Protein 4Z04 (pdb70)

Structure (mmCIF, N/CA/C/O backbone):
data_4Z04
#
_entry.id   4Z04
#
_cell.length_a   82.630
_cell.length_b   39.500
_cell.length_c   41.700
_cell.angle_alpha   90.000
_cell.angle_beta   116.290
_cell.angle_gamma   90.000
#
_symmetry.space_group_name_H-M   'C 1 2 1'
#
loop_
_entity.id
_entity.type
_entity.pdbx_description
1 polymer 'Glyoxalase/Bleomycin resistance /Dioxygenase superfamily protein'
2 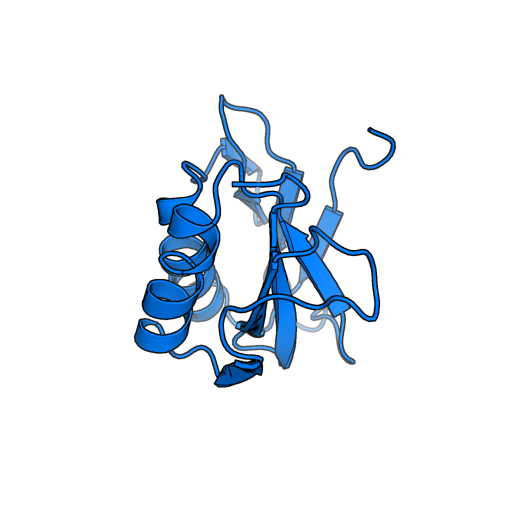non-polymer GLUTATHIONE
3 non-polymer 'ZINC ION'
4 non-polymer (4R)-2-METHYLPENTANE-2,4-DIOL
5 non-polymer (4S)-2-METHYL-2,4-PENTANEDIOL
6 water water
#
loop_
_atom_site.group_PDB
_atom_site.id
_atom_site.type_symbol
_atom_site.label_atom_id
_atom_site.label_alt_id
_atom_site.label_comp_id
_atom_site.label_asym_id
_atom_site.label_entity_id
_atom_site.label_seq_id
_atom_site.pdbx_PDB_ins_code
_atom_site.Cartn_x
_atom_site.Cartn_y
_atom_site.Cartn_z
_atom_site.occupancy
_atom_site.B_iso_or_equiv
_atom_site.auth_seq_id
_atom_site.auth_comp_id
_atom_site.auth_asym_id
_atom_site.auth_atom_id
_atom_site.pdbx_PDB_model_num
ATOM 1 N N . HIS A 1 8 ? -8.433 -5.909 22.515 1.00 44.26 0 HIS A N 1
ATOM 2 C CA . HIS A 1 8 ? -8.778 -7.310 22.312 1.00 38.85 0 HIS A CA 1
ATOM 3 C C . HIS A 1 8 ? -7.741 -8.211 22.963 1.00 35.51 0 HIS A C 1
ATOM 4 O O . HIS A 1 8 ? -6.542 -7.944 22.898 1.00 39.79 0 HIS A O 1
ATOM 6 N N . MET A 1 9 ? -8.197 -9.288 23.587 1.00 27.88 1 MET A N 1
ATOM 7 C CA . MET A 1 9 ? -7.262 -10.184 24.253 1.00 26.56 1 MET A CA 1
ATOM 8 C C . MET A 1 9 ? -6.704 -11.267 23.329 1.00 22.60 1 MET A C 1
ATOM 9 O O . MET A 1 9 ? -5.597 -11.741 23.550 1.00 21.31 1 MET A O 1
ATOM 14 N N . LEU A 1 10 ? -7.449 -11.663 22.302 1.00 19.32 2 LEU A N 1
ATOM 15 C CA . LEU A 1 10 ? -6.923 -12.668 21.368 1.00 17.37 2 LEU A CA 1
ATOM 16 C C . LEU A 1 10 ? -6.017 -12.038 20.313 1.00 19.82 2 LEU A C 1
ATOM 17 O O . LEU A 1 10 ? -6.415 -11.102 19.616 1.00 24.69 2 LEU A O 1
ATOM 22 N N . ASP A 1 11 ? -4.798 -12.550 20.200 1.00 16.42 3 ASP A N 1
ATOM 23 C CA . ASP A 1 11 ? -3.889 -12.071 19.171 1.00 15.41 3 ASP A CA 1
ATOM 24 C C . ASP A 1 11 ? -4.022 -12.901 17.891 1.00 14.01 3 ASP A C 1
ATOM 25 O O . ASP A 1 11 ? -4.180 -12.359 16.796 1.00 16.98 3 ASP A O 1
ATOM 30 N N . HIS A 1 12 ? -3.946 -14.221 18.032 1.00 13.96 4 HIS A N 1
ATOM 31 C CA . HIS A 1 12 ? -4.128 -15.117 16.898 1.00 13.83 4 HIS A CA 1
ATOM 32 C C . HIS A 1 12 ? -4.409 -16.525 17.394 1.00 14.94 4 HIS A C 1
ATOM 33 O O . HIS A 1 12 ? -4.186 -16.823 18.567 1.00 15.08 4 HIS A O 1
ATOM 40 N N . ILE A 1 13 ? -4.909 -17.375 16.501 1.00 13.88 5 ILE A N 1
ATOM 41 C CA . ILE A 1 13 ? -5.069 -18.798 16.790 1.00 14.36 5 ILE A CA 1
ATOM 42 C C . ILE A 1 13 ? -4.575 -19.591 15.594 1.00 14.17 5 ILE A C 1
ATOM 43 O O . ILE A 1 13 ? -4.456 -19.057 14.491 1.00 15.27 5 ILE A O 1
ATOM 48 N N . GLY A 1 14 ? -4.292 -20.870 15.816 1.00 14.69 6 GLY A N 1
ATOM 49 C CA . GLY A 1 14 ? -3.895 -21.752 14.738 1.00 14.68 6 GLY A CA 1
ATOM 50 C C . GLY A 1 14 ? -4.233 -23.190 15.065 1.00 15.80 6 GLY A C 1
ATOM 51 O O . GLY A 1 14 ? -4.228 -23.590 16.236 1.00 17.11 6 GLY A O 1
ATOM 52 N N . PHE A 1 15 ? -4.560 -23.964 14.039 1.00 16.52 7 PHE A N 1
ATOM 53 C CA . PHE A 1 15 ? -4.830 -25.381 14.236 1.00 15.67 7 PHE A CA 1
ATOM 54 C C . PHE A 1 15 ? -4.726 -26.110 12.910 1.00 16.40 7 PHE A C 1
ATOM 55 O O . PHE A 1 15 ? -4.795 -25.489 11.845 1.00 17.08 7 PHE A O 1
ATOM 63 N N . ASN A 1 16 ? -4.528 -27.424 12.983 1.00 18.23 8 ASN A N 1
ATOM 64 C CA . ASN A 1 16 ? -4.449 -28.254 11.791 1.00 18.05 8 ASN A CA 1
ATOM 65 C C . ASN A 1 16 ? -5.801 -28.822 11.391 1.00 19.84 8 ASN A C 1
ATOM 66 O O . ASN A 1 16 ? -6.638 -29.143 12.241 1.00 19.02 8 ASN A O 1
ATOM 71 N N . ILE A 1 17 ? -5.995 -28.922 10.081 1.00 20.21 9 ILE A N 1
ATOM 72 C CA . ILE A 1 17 ? -7.202 -29.473 9.489 1.00 19.70 9 ILE A CA 1
ATOM 73 C C . ILE A 1 17 ? -6.825 -30.653 8.586 1.00 21.35 9 ILE A C 1
ATOM 74 O O . ILE A 1 17 ? -5.637 -30.895 8.334 1.00 22.27 9 ILE A O 1
ATOM 79 N N . ALA A 1 18 ? -7.826 -31.384 8.104 1.00 21.36 10 ALA A N 1
ATOM 80 C CA . ALA A 1 18 ? -7.586 -32.628 7.371 1.00 21.64 10 ALA A CA 1
ATOM 81 C C . ALA A 1 18 ? -7.001 -32.415 5.976 1.00 24.05 10 ALA A C 1
ATOM 82 O O . ALA A 1 18 ? -6.100 -33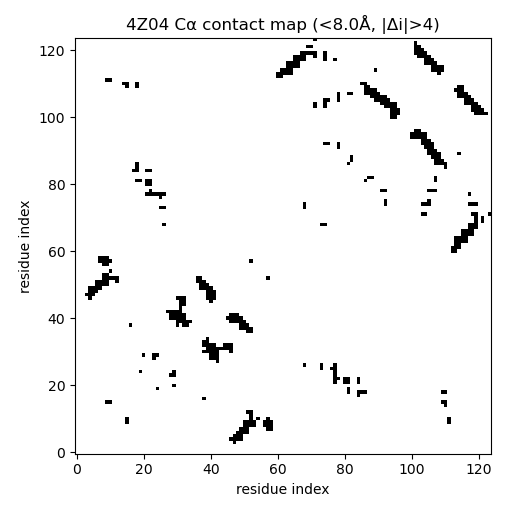.145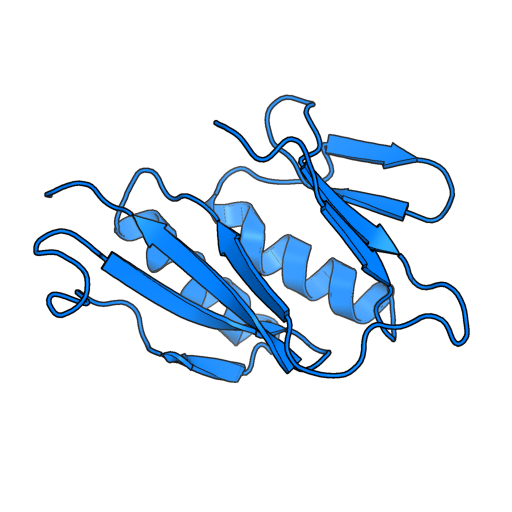 5.547 1.00 27.11 10 ALA A O 1
ATOM 84 N N . ASP A 1 19 ? -7.521 -31.418 5.270 1.00 24.19 11 ASP A N 1
ATOM 85 C CA . ASP A 1 19 ? -7.239 -31.252 3.851 1.00 24.60 11 ASP A CA 1
ATOM 86 C C . ASP A 1 19 ? -7.158 -29.766 3.533 1.00 23.50 11 ASP A C 1
ATOM 87 O O . ASP A 1 19 ? -8.163 -29.055 3.595 1.00 24.12 11 ASP A O 1
ATOM 92 N N . MET A 1 20 ? -5.961 -29.294 3.202 1.00 25.55 12 MET A N 1
ATOM 93 C CA . MET A 1 20 ? -5.752 -27.867 2.981 1.00 26.09 12 MET A CA 1
ATOM 94 C C . MET A 1 20 ? -6.549 -27.323 1.795 1.00 24.98 12 MET A C 1
ATOM 95 O O . MET A 1 20 ? -7.107 -26.235 1.884 1.00 28.03 12 MET A O 1
ATOM 100 N N . LYS A 1 21 ? -6.604 -28.065 0.692 1.00 25.35 13 LYS A N 1
ATOM 101 C CA . LYS A 1 21 ? -7.364 -27.611 -0.470 1.00 27.48 13 LYS A CA 1
ATOM 102 C C . LYS A 1 21 ? -8.827 -27.342 -0.098 1.00 30.21 13 LYS A C 1
ATOM 103 O O . LYS A 1 21 ? -9.377 -26.286 -0.418 1.00 31.22 13 LYS A O 1
ATOM 105 N N . LYS A 1 22 ? -9.445 -28.288 0.601 1.00 28.30 14 LYS A N 1
ATOM 106 C CA . LYS A 1 22 ? -10.848 -28.146 0.979 1.00 29.30 14 LYS A CA 1
ATOM 107 C C . LYS A 1 22 ? -11.064 -27.008 1.978 1.00 25.15 14 LYS A C 1
ATOM 108 O O . LYS A 1 22 ? -11.978 -26.193 1.816 1.00 26.02 14 LYS A O 1
ATOM 114 N N . SER A 1 23 ? -10.227 -26.949 3.009 1.00 23.69 15 SER A N 1
ATOM 115 C CA . SER A 1 23 ? -10.396 -25.936 4.050 1.00 21.05 15 SER A CA 1
ATOM 116 C C . SER A 1 23 ? -10.064 -24.539 3.537 1.00 23.10 15 SER A C 1
ATOM 117 O O . SER A 1 23 ? -10.755 -23.574 3.859 1.00 22.85 15 SER A O 1
ATOM 120 N N . ARG A 1 24 ? -9.004 -24.428 2.744 1.00 24.08 16 ARG A N 1
ATOM 121 C CA . ARG A 1 24 ? -8.634 -23.139 2.172 1.00 27.64 16 ARG A CA 1
ATOM 122 C C . ARG A 1 24 ? -9.783 -22.596 1.332 1.00 28.43 16 ARG A C 1
ATOM 123 O O . ARG A 1 24 ? -10.102 -21.412 1.400 1.00 29.27 16 ARG A O 1
ATOM 131 N N . ALA A 1 25 ? -10.417 -23.475 0.560 1.00 29.09 17 ALA A N 1
ATOM 132 C CA . ALA A 1 25 ? -11.534 -23.078 -0.292 1.00 29.39 17 ALA A CA 1
ATOM 133 C C . ALA A 1 25 ? -12.704 -22.564 0.540 1.00 29.80 17 ALA A C 1
ATOM 134 O O . ALA A 1 25 ? -13.318 -21.547 0.204 1.00 31.18 17 ALA A O 1
ATOM 136 N N . PHE A 1 26 ? -13.007 -23.273 1.624 1.00 26.14 18 PHE A N 1
ATOM 137 C CA . PHE A 1 26 ? -14.105 -22.896 2.508 1.00 26.02 18 PHE A CA 1
ATOM 138 C C . PHE A 1 26 ? -13.871 -21.523 3.127 1.00 23.51 18 PHE A C 1
ATOM 139 O O . PHE A 1 26 ? -14.732 -20.643 3.053 1.00 25.91 18 PHE A O 1
ATOM 147 N N . TYR A 1 27 ? -12.711 -21.343 3.750 1.00 22.93 19 TYR A N 1
ATOM 148 C CA . TYR A 1 27 ? -12.416 -20.085 4.434 1.00 22.14 19 TYR A CA 1
ATOM 149 C C . TYR A 1 27 ? -12.225 -18.908 3.477 1.00 24.53 19 TYR A C 1
ATOM 150 O O . TYR A 1 27 ? -12.579 -17.777 3.812 1.00 25.08 19 TYR A O 1
ATOM 159 N N . ASP A 1 28 ? -11.685 -19.176 2.290 1.00 24.70 20 ASP A N 1
ATOM 160 C CA . ASP A 1 28 ? -11.605 -18.159 1.243 1.00 27.03 20 ASP A CA 1
ATOM 161 C C . ASP A 1 28 ? -13.007 -17.613 0.974 1.00 28.39 20 ASP A C 1
ATOM 162 O O . ASP A 1 28 ? -13.222 -16.400 0.951 1.00 30.13 20 ASP A O 1
ATOM 167 N N . ALA A 1 29 ? -13.960 -18.520 0.783 1.00 28.32 21 ALA A N 1
ATOM 168 C CA . ALA A 1 29 ? -15.329 -18.139 0.449 1.00 28.27 21 ALA A CA 1
ATOM 169 C C . ALA A 1 29 ? -16.044 -17.508 1.639 1.00 28.85 21 ALA A C 1
ATOM 170 O O . ALA A 1 29 ? -16.704 -16.478 1.504 1.00 29.52 21 ALA A O 1
ATOM 172 N N . ALA A 1 30 ? -15.908 -18.135 2.804 1.00 26.47 22 ALA A N 1
ATOM 173 C CA . ALA A 1 30 ? -16.613 -17.705 4.006 1.00 26.02 22 ALA A CA 1
ATOM 174 C C . ALA A 1 30 ? -16.147 -16.345 4.524 1.00 27.45 22 ALA A C 1
ATOM 175 O O . ALA A 1 30 ? -16.959 -15.537 4.974 1.00 27.18 22 ALA A O 1
ATOM 177 N N . LEU A 1 31 ? -14.844 -16.090 4.463 1.00 26.59 23 LEU A N 1
ATOM 178 C CA . LEU A 1 31 ? -14.284 -14.882 5.074 1.00 27.28 23 LEU A CA 1
ATOM 179 C C . LEU A 1 31 ? -14.189 -13.679 4.130 1.00 29.06 23 LEU A C 1
ATOM 180 O O . LEU A 1 31 ? -14.047 -12.537 4.584 1.00 27.92 23 LEU A O 1
ATOM 185 N N . SER A 1 32 ? -14.267 -13.936 2.827 1.00 29.95 24 SER A N 1
ATOM 186 C CA . SER A 1 32 ? -14.258 -12.872 1.822 1.00 33.55 24 SER A CA 1
ATOM 187 C C . SER A 1 32 ? -15.243 -11.713 2.092 1.00 32.95 24 SER A C 1
ATOM 188 O O . SER A 1 32 ? -14.855 -10.551 1.980 1.00 34.05 24 SER A O 1
ATOM 191 N N . PRO A 1 33 ? -16.508 -12.013 2.461 1.00 30.62 25 PRO A N 1
ATOM 192 C CA . PRO A 1 33 ? -17.428 -10.894 2.725 1.00 30.60 25 PRO A CA 1
ATOM 193 C C . PRO A 1 33 ? -17.034 -10.004 3.908 1.00 30.41 25 PRO A C 1
ATOM 194 O O . PRO A 1 33 ? -17.585 -8.908 4.055 1.00 32.47 25 PRO A O 1
ATOM 198 N N . LEU A 1 34 ? -16.106 -10.468 4.739 1.00 30.20 26 LEU A N 1
ATOM 199 C CA . LEU A 1 34 ? -15.629 -9.691 5.879 1.00 30.43 26 LEU A CA 1
ATOM 200 C C . LEU A 1 34 ? -14.392 -8.875 5.522 1.00 33.06 26 LEU A C 1
ATOM 201 O O . LEU A 1 34 ? -13.811 -8.212 6.384 1.00 35.49 26 LEU A O 1
ATOM 206 N N . GLY A 1 35 ? -13.983 -8.936 4.258 1.00 32.20 27 GLY A N 1
ATOM 207 C CA . GLY A 1 35 ? -12.782 -8.253 3.812 1.00 34.56 27 GLY A CA 1
ATOM 208 C C . GLY A 1 35 ? -11.532 -8.970 4.283 1.00 36.48 27 GLY A C 1
ATOM 209 O O . GLY A 1 35 ? -10.464 -8.371 4.415 1.00 37.97 27 GLY A O 1
ATOM 210 N N . ILE A 1 36 ? -11.675 -10.266 4.534 1.00 37.08 28 ILE A N 1
ATOM 211 C CA . ILE A 1 36 ? -10.587 -11.080 5.056 1.00 36.21 28 ILE A CA 1
ATOM 212 C C . ILE A 1 36 ? -10.027 -11.978 3.963 1.00 36.54 28 ILE A C 1
ATOM 213 O O . ILE A 1 36 ? -10.775 -12.659 3.267 1.00 35.34 28 ILE A O 1
ATOM 218 N N . GLY A 1 37 ? -8.707 -11.966 3.810 1.00 38.61 29 GLY A N 1
ATOM 219 C CA . GLY A 1 37 ? -8.037 -12.807 2.836 1.00 39.86 29 GLY A CA 1
ATOM 220 C C . GLY A 1 37 ? -6.744 -13.352 3.408 1.00 41.05 29 GLY A C 1
ATOM 221 O O . GLY A 1 37 ? -6.568 -13.385 4.626 1.00 38.07 29 GLY A O 1
ATOM 222 N N . HIS A 1 38 ? -5.830 -13.773 2.541 1.00 44.93 30 HIS A N 1
ATOM 223 C CA A HIS A 1 38 ? -4.552 -14.295 3.005 0.50 46.78 30 HIS A CA 1
ATOM 224 C CA B HIS A 1 38 ? -4.542 -14.292 2.988 0.50 46.75 30 HIS A CA 1
ATOM 225 C C . HIS A 1 38 ? -3.630 -13.157 3.424 1.00 47.35 30 HIS A C 1
ATOM 226 O O . HIS A 1 38 ? -2.948 -12.555 2.596 1.00 47.87 30 HIS A O 1
ATOM 239 N N . ALA A 1 39 ? -3.623 -12.865 4.719 1.00 48.05 31 ALA A N 1
ATOM 240 C CA . ALA A 1 39 ? -2.768 -11.816 5.253 1.00 48.29 31 ALA A CA 1
ATOM 241 C C . ALA A 1 39 ? -1.315 -12.241 5.114 1.00 48.12 31 ALA A C 1
ATOM 242 O O . ALA A 1 39 ? -0.427 -11.406 4.933 1.00 48.73 31 ALA A O 1
ATOM 244 N N . MET A 1 40 ? -1.084 -13.551 5.178 1.00 45.09 32 MET A N 1
ATOM 245 C CA . MET A 1 40 ? 0.265 -14.096 5.132 1.00 44.23 32 MET A CA 1
ATOM 246 C C . MET A 1 40 ? 0.257 -15.614 4.935 1.00 43.27 32 MET A C 1
ATOM 247 O O . MET A 1 40 ? -0.656 -16.310 5.389 1.00 42.44 32 MET A O 1
ATOM 252 N N . GLU A 1 41 ? 1.274 -16.122 4.246 1.00 46.04 33 GLU A N 1
ATOM 253 C CA . GLU A 1 41 ? 1.525 -17.555 4.195 1.00 45.61 33 GLU A CA 1
ATOM 254 C C . GLU A 1 41 ? 2.926 -17.822 4.739 1.00 47.99 33 GLU A C 1
ATOM 255 O O . GLU A 1 41 ? 3.920 -17.570 4.065 1.00 51.32 33 GLU A O 1
ATOM 257 N N . PHE A 1 42 ? 2.994 -18.319 5.969 1.00 45.29 34 PHE A N 1
ATOM 258 C CA . PHE A 1 42 ? 4.267 -18.584 6.631 1.00 45.38 34 PHE A CA 1
ATOM 259 C C . PHE A 1 42 ? 4.493 -20.088 6.637 1.00 45.66 34 PHE A C 1
ATOM 260 O O . PHE A 1 42 ? 3.756 -20.828 7.291 1.00 45.36 34 PHE A O 1
ATOM 268 N N . GLY A 1 43 ? 5.502 -20.537 5.897 1.00 46.70 35 GLY A N 1
ATOM 269 C CA . GLY A 1 43 ? 5.794 -21.955 5.783 1.00 46.90 35 GLY A CA 1
ATOM 270 C C . GLY A 1 43 ? 4.615 -22.772 5.289 1.00 48.24 35 GLY A C 1
ATOM 271 O O . GLY A 1 43 ? 4.065 -22.503 4.220 1.00 49.72 35 GLY A O 1
ATOM 272 N N . ASP A 1 44 ? 4.217 -23.764 6.081 1.00 47.73 36 ASP A N 1
ATOM 273 C CA . ASP A 1 44 ? 3.141 -24.673 5.699 1.00 45.77 36 ASP A CA 1
ATOM 274 C C . ASP A 1 44 ? 1.796 -24.239 6.277 1.00 42.61 36 ASP A C 1
ATOM 275 O O . ASP A 1 44 ? 0.855 -25.029 6.353 1.00 43.87 36 ASP A O 1
ATOM 277 N N . TRP A 1 45 ? 1.705 -22.982 6.691 1.00 36.84 37 TRP A N 1
ATOM 278 C CA . TRP A 1 45 ? 0.445 -22.479 7.222 1.00 32.69 37 TRP A CA 1
ATOM 279 C C . TRP A 1 45 ? -0.121 -21.367 6.362 1.00 31.55 37 TRP A C 1
ATOM 280 O O . TRP A 1 45 ? 0.610 -20.659 5.657 1.00 32.90 37 TRP A O 1
ATOM 291 N N . VAL A 1 46 ? -1.437 -21.230 6.434 1.00 26.21 38 VAL A N 1
ATOM 292 C CA . VAL A 1 46 ? -2.152 -20.185 5.735 1.00 27.00 38 VAL A CA 1
ATOM 293 C C . VAL A 1 46 ? -2.781 -19.288 6.790 1.00 23.52 38 VAL A C 1
ATOM 294 O O . VAL A 1 46 ? -3.572 -19.755 7.617 1.00 22.79 38 VAL A O 1
ATOM 298 N N . GLY A 1 47 ? -2.427 -18.008 6.764 1.00 25.56 39 GLY A N 1
ATOM 299 C CA . GLY A 1 47 ? -2.920 -17.059 7.743 1.00 24.79 39 GLY A CA 1
ATOM 300 C C . GLY A 1 47 ? -3.907 -16.056 7.189 1.00 28.17 39 GLY A C 1
ATOM 301 O O . GLY A 1 47 ? -3.566 -15.232 6.334 1.00 31.83 39 GLY A O 1
ATOM 302 N N . TYR A 1 48 ? -5.136 -16.127 7.683 1.00 27.21 40 TYR A N 1
ATOM 303 C CA . TYR A 1 48 ? -6.175 -15.192 7.283 1.00 26.38 40 TYR A CA 1
ATOM 304 C C . TYR A 1 48 ? -6.175 -13.976 8.185 1.00 26.14 40 TYR A C 1
ATOM 305 O O . TYR A 1 48 ? -5.983 -14.076 9.400 1.00 25.26 40 TYR A O 1
ATOM 314 N N . GLY A 1 49 ? -6.407 -12.823 7.583 1.00 30.30 41 GLY A N 1
ATOM 315 C CA . GLY A 1 49 ? -6.413 -11.586 8.325 1.00 32.92 41 GLY A CA 1
ATOM 316 C C . GLY A 1 49 ? -6.778 -10.434 7.427 1.00 37.71 41 GLY A C 1
ATOM 317 O O . GLY A 1 49 ? -6.954 -10.596 6.219 1.00 39.37 41 GLY A O 1
ATOM 318 N N . ARG A 1 50 ? -6.901 -9.264 8.033 1.00 41.06 42 ARG A N 1
ATOM 319 C CA A ARG A 1 50 ? -7.187 -8.076 7.253 0.48 44.03 42 ARG A CA 1
ATOM 320 C CA B ARG A 1 50 ? -7.268 -8.033 7.347 0.52 44.36 42 ARG A CA 1
ATOM 321 C C . ARG A 1 50 ? -6.129 -7.027 7.521 1.00 47.04 42 ARG A C 1
ATOM 322 O O . ARG A 1 50 ? -5.540 -6.964 8.604 1.00 47.54 42 ARG A O 1
ATOM 337 N N . ASN A 1 51 ? -5.848 -6.236 6.489 1.00 48.91 43 ASN A N 1
ATOM 338 C CA . ASN A 1 51 ? -4.787 -5.231 6.533 1.00 53.60 43 ASN A CA 1
ATOM 339 C C . ASN A 1 51 ? -3.434 -5.824 6.939 1.00 56.37 43 ASN A C 1
ATOM 340 O O . ASN A 1 51 ? -2.768 -5.313 7.841 1.00 58.37 43 ASN A O 1
ATOM 342 N N . GLY A 1 52 ? -3.046 -6.912 6.278 1.00 55.25 44 GLY A N 1
ATOM 343 C CA . GLY A 1 52 ? -1.748 -7.531 6.494 1.00 53.15 44 GLY A CA 1
ATOM 344 C C . GLY A 1 52 ? -1.510 -8.171 7.852 1.00 52.37 44 GLY A C 1
ATOM 345 O O . GLY A 1 52 ? -0.411 -8.661 8.122 1.00 53.43 44 GLY A O 1
ATOM 346 N N . LYS A 1 53 ? -2.532 -8.177 8.704 1.00 47.97 45 LYS A N 1
ATOM 347 C CA . LYS A 1 53 ? -2.401 -8.714 10.057 1.00 44.47 45 LYS A CA 1
ATOM 348 C C . LYS A 1 53 ? -3.125 -10.052 10.212 1.00 39.82 45 LYS A C 1
ATOM 349 O O . LYS A 1 53 ? -4.341 -10.094 10.407 1.00 39.70 45 LYS A O 1
ATOM 351 N N . PRO A 1 54 ? -2.373 -11.156 10.145 1.00 36.54 46 PRO A N 1
ATOM 352 C CA . PRO A 1 54 ? -3.018 -12.469 10.241 1.00 32.83 46 PRO A CA 1
ATOM 353 C C . PRO A 1 54 ? -3.440 -12.797 11.666 1.00 29.25 46 PRO A C 1
ATOM 354 O O . PRO A 1 54 ? -2.690 -12.558 12.609 1.00 32.38 46 PRO A O 1
ATOM 358 N N . GLU A 1 55 ? -4.640 -13.339 11.814 1.00 23.55 47 GLU A N 1
ATOM 359 C CA . GLU A 1 55 ? -5.140 -13.730 13.128 1.00 21.92 47 GLU A CA 1
ATOM 360 C C . GLU A 1 55 ? -5.585 -15.180 13.173 1.00 18.38 47 GLU A C 1
ATOM 361 O O . GLU A 1 55 ? -5.706 -15.745 14.252 1.00 17.63 47 GLU A O 1
ATOM 367 N N . PHE A 1 56 ? -5.834 -15.773 12.009 1.00 18.08 48 PHE A N 1
ATOM 368 C CA . PHE A 1 56 ? -6.493 -17.072 11.936 1.00 17.37 48 PHE A CA 1
ATOM 369 C C . PHE A 1 56 ? -5.678 -17.987 11.032 1.00 17.09 48 PHE A C 1
ATOM 370 O O . PHE A 1 56 ? -5.670 -17.821 9.812 1.00 20.32 48 PHE A O 1
ATOM 378 N N . TRP A 1 57 ? -4.977 -18.941 11.638 1.00 16.73 49 TRP A N 1
ATOM 379 C CA . TRP A 1 57 ? -4.040 -19.789 10.905 1.00 16.50 49 TRP A CA 1
ATOM 380 C C . TRP A 1 57 ? -4.538 -21.227 10.797 1.00 16.98 49 TRP A C 1
ATOM 381 O O . TRP A 1 57 ? -4.946 -21.825 11.792 1.00 16.61 49 TRP A O 1
ATOM 392 N N . ILE A 1 58 ? -4.489 -21.782 9.591 1.00 17.80 50 ILE A N 1
ATOM 393 C CA . ILE A 1 58 ? -4.771 -23.195 9.407 1.00 17.44 50 ILE A CA 1
ATOM 394 C C . ILE A 1 58 ? -3.552 -23.900 8.812 1.00 20.52 50 ILE A C 1
ATOM 395 O O . ILE A 1 58 ? -2.801 -23.326 8.009 1.00 20.58 50 ILE A O 1
ATOM 400 N N . GLY A 1 59 ? -3.351 -25.143 9.226 1.00 19.38 51 GLY A N 1
ATOM 401 C CA . GLY A 1 59 ? -2.288 -25.965 8.685 1.00 20.23 51 GLY A CA 1
ATOM 402 C C . GLY A 1 59 ? -2.840 -27.323 8.323 1.00 21.06 51 GLY A C 1
ATOM 403 O O . GLY A 1 59 ? -3.985 -27.630 8.648 1.00 23.05 51 GLY A O 1
ATOM 404 N N . ALA A 1 60 ? -2.045 -28.134 7.640 1.00 23.20 52 ALA A N 1
ATOM 405 C CA . ALA A 1 60 ? -2.491 -29.477 7.289 1.00 26.39 52 ALA A CA 1
ATOM 406 C C . ALA A 1 60 ? -1.397 -30.502 7.527 1.00 29.65 52 ALA A C 1
ATOM 407 O O . ALA A 1 60 ? -1.139 -31.349 6.674 1.00 32.98 52 ALA A O 1
ATOM 409 N N . GLN A 1 61 ? -0.756 -30.426 8.689 1.00 31.32 53 GLN A N 1
ATOM 410 C CA . GLN A 1 61 ? 0.269 -31.402 9.046 1.00 32.97 53 GLN A CA 1
ATOM 411 C C . GLN A 1 61 ? -0.344 -32.790 9.204 1.00 33.26 53 GLN A C 1
ATOM 412 O O . GLN A 1 61 ? -1.363 -32.951 9.883 1.00 30.94 53 GLN A O 1
ATOM 418 N N . LYS A 1 62 ? 0.280 -33.785 8.576 1.00 35.72 54 LYS A N 1
ATOM 419 C CA . LYS A 1 62 ? -0.228 -35.154 8.620 1.00 35.99 54 LYS A CA 1
ATOM 420 C C . LYS A 1 62 ? -0.335 -35.667 10.051 1.00 35.71 54 LYS A C 1
ATOM 421 O O . LYS A 1 62 ? 0.628 -35.604 10.818 1.00 37.20 54 LYS A O 1
ATOM 423 N N . GLY A 1 63 ? -1.520 -36.159 10.399 1.00 35.70 55 GLY A N 1
ATOM 424 C CA . GLY A 1 63 ? -1.773 -36.746 11.704 1.00 33.89 55 GLY A CA 1
ATOM 425 C C . GLY A 1 63 ? -2.029 -35.763 12.832 1.00 34.33 55 GLY A C 1
ATOM 426 O O . GLY A 1 63 ? -2.335 -36.169 13.954 1.00 36.52 55 GLY A O 1
ATOM 427 N N . ALA A 1 64 ? -1.921 -34.472 12.535 1.00 29.74 56 ALA A N 1
ATOM 428 C CA . ALA A 1 64 ? -1.985 -33.444 13.570 1.00 27.62 56 ALA A CA 1
ATOM 429 C C . ALA A 1 64 ? -3.329 -32.726 13.670 1.00 25.45 56 ALA A C 1
ATOM 430 O O . ALA A 1 64 ? -3.478 -31.830 14.496 1.00 24.69 56 ALA A O 1
ATOM 432 N N . LYS A 1 65 ? -4.301 -33.109 12.845 1.00 24.92 57 LYS A N 1
ATOM 433 C CA . LYS A 1 65 ? -5.558 -32.362 12.792 1.00 24.38 57 LYS A CA 1
ATOM 434 C C . LYS A 1 65 ? -6.293 -32.343 14.123 1.00 22.46 57 LYS A C 1
ATOM 435 O O . LYS A 1 65 ? -6.236 -33.287 14.911 1.00 23.29 57 LYS A O 1
ATOM 441 N N . LEU A 1 66 ? -6.966 -31.232 14.368 1.00 21.16 58 LEU A N 1
ATOM 442 C CA . LEU A 1 66 ? -7.778 -31.080 15.553 1.00 22.33 58 LEU A CA 1
ATOM 443 C C . LEU A 1 66 ? -8.963 -32.031 15.454 1.00 24.39 58 LEU A C 1
ATOM 444 O O . LEU A 1 66 ? -9.539 -32.207 14.379 1.00 28.59 58 LEU A O 1
ATOM 449 N N . GLU A 1 67 ? -9.311 -32.657 16.571 1.00 24.03 59 GLU A N 1
ATOM 450 C CA . GLU A 1 67 ? -10.497 -33.510 16.637 1.00 25.91 59 GLU A CA 1
ATOM 451 C C . GLU A 1 67 ? -11.389 -32.975 17.741 1.00 25.33 59 GLU A C 1
ATOM 452 O O . GLU A 1 67 ? -10.901 -32.353 18.681 1.00 26.56 59 GLU A O 1
ATOM 458 N N . GLY A 1 68 ? -12.694 -33.208 17.634 1.00 23.44 60 GLY A N 1
ATOM 459 C CA . GLY A 1 68 ? -13.642 -32.503 18.481 1.00 21.34 60 GLY A CA 1
ATOM 460 C C . GLY A 1 68 ? -13.996 -31.170 17.845 1.00 19.13 60 GLY A C 1
ATOM 461 O O . GLY A 1 68 ? -13.401 -30.781 16.834 1.00 22.18 60 GLY A O 1
ATOM 462 N N . VAL A 1 69 ? -14.951 -30.458 18.431 1.00 18.71 61 VAL A N 1
ATOM 463 C CA . VAL A 1 69 ? -15.452 -29.240 17.821 1.00 17.26 61 VAL A CA 1
ATOM 464 C C . VAL A 1 69 ? -14.819 -27.998 18.425 1.00 16.08 61 VAL A C 1
ATOM 465 O O . VAL A 1 69 ? -14.988 -27.712 19.613 1.00 17.98 61 VAL A O 1
ATOM 469 N N . LEU A 1 70 ? -14.086 -27.265 17.595 1.00 15.00 62 LEU A N 1
ATOM 470 C CA . LEU A 1 70 ? -13.617 -25.939 17.950 1.00 14.37 62 LEU A CA 1
ATOM 471 C C . LEU A 1 70 ? -14.672 -24.901 17.535 1.00 15.12 62 LEU A C 1
ATOM 472 O O . LEU A 1 70 ? -15.241 -24.998 16.444 1.00 16.61 62 LEU A O 1
ATOM 477 N N . HIS A 1 71 ? -14.945 -23.928 18.403 1.00 13.90 63 HIS A N 1
ATOM 478 C CA . HIS A 1 71 ? -15.828 -22.813 18.049 1.00 13.73 63 HIS A CA 1
ATOM 479 C C . HIS A 1 71 ? -14.969 -21.586 17.791 1.00 13.31 63 HIS A C 1
ATOM 480 O O . HIS A 1 71 ? -14.204 -21.175 18.660 1.00 14.41 63 HIS A O 1
ATOM 487 N N . VAL A 1 72 ? -15.092 -21.008 16.600 1.00 13.80 64 VAL A N 1
ATOM 488 C CA . VAL A 1 72 ? -14.429 -19.747 16.299 1.00 13.89 64 VAL A CA 1
ATOM 489 C C . VAL A 1 72 ? -15.473 -18.772 15.789 1.00 13.87 64 VAL A C 1
ATOM 490 O O . VAL A 1 72 ? -16.230 -19.103 14.877 1.00 15.95 64 VAL A O 1
ATOM 494 N N . ALA A 1 73 ? -15.512 -17.575 16.373 1.00 13.21 65 ALA A N 1
ATOM 495 C CA . ALA A 1 73 ? -16.417 -16.527 15.913 1.00 13.61 65 ALA A CA 1
ATOM 496 C C . ALA A 1 73 ? -15.619 -15.337 15.398 1.00 13.46 65 ALA A C 1
ATOM 497 O O . ALA A 1 73 ? -14.711 -14.851 16.073 1.00 15.73 65 ALA A O 1
ATOM 499 N N . PHE A 1 74 ? -15.955 -14.891 14.192 1.00 14.68 66 PHE A N 1
ATOM 500 C CA . PHE A 1 74 ? -15.348 -13.713 13.584 1.00 15.06 66 PHE A CA 1
ATOM 501 C C . PHE A 1 74 ? -16.282 -12.525 13.734 1.00 15.55 66 PHE A C 1
ATOM 502 O O . PHE A 1 74 ? -17.505 -12.676 13.710 1.00 15.76 66 PHE A O 1
ATOM 510 N N . SER A 1 75 ? -15.688 -11.342 13.841 1.00 17.07 67 SER A N 1
ATOM 511 C CA A SER A 1 75 ? -16.437 -10.113 14.044 0.65 18.52 67 SER A CA 1
ATOM 512 C CA B SER A 1 75 ? -16.427 -10.100 14.046 0.35 18.35 67 SER A CA 1
ATOM 513 C C . SER A 1 75 ? -16.923 -9.502 12.731 1.00 18.78 67 SER A C 1
ATOM 514 O O . SER A 1 75 ? -16.152 -9.354 11.776 1.00 23.36 67 SER A O 1
ATOM 519 N N . ALA A 1 76 ? -18.204 -9.140 12.697 1.00 18.21 68 ALA A N 1
ATOM 520 C CA . ALA A 1 76 ? -18.795 -8.449 11.554 1.00 19.04 68 ALA A CA 1
ATOM 521 C C . ALA A 1 76 ? -19.155 -7.024 11.950 1.00 19.67 68 ALA A C 1
ATOM 522 O O . ALA A 1 76 ? -19.623 -6.782 13.067 1.00 19.59 68 ALA A O 1
ATOM 524 N N . GLY A 1 77 ? -18.938 -6.082 11.037 1.00 21.23 69 GLY A N 1
ATOM 525 C CA . GLY A 1 77 ? -19.331 -4.710 11.277 1.00 21.22 69 GLY A CA 1
ATOM 526 C C . GLY A 1 77 ? -20.800 -4.433 11.025 1.00 20.27 69 GLY A C 1
ATOM 527 O O . GLY A 1 77 ? -21.348 -3.447 11.522 1.00 22.19 69 GLY A O 1
ATOM 528 N N . THR A 1 78 ? -21.439 -5.285 10.227 1.00 19.06 70 THR A N 1
ATOM 529 C CA . THR A 1 78 ? -22.848 -5.108 9.881 1.00 18.08 70 THR A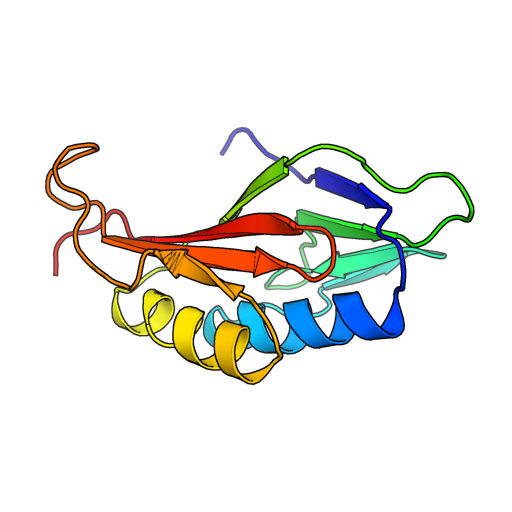 CA 1
ATOM 530 C C . THR A 1 78 ? -23.561 -6.449 9.849 1.00 17.06 70 THR A C 1
ATOM 531 O O . THR A 1 78 ? -22.932 -7.501 9.691 1.00 17.67 70 THR A O 1
ATOM 535 N N . ARG A 1 79 ? -24.884 -6.411 9.960 1.00 16.42 71 ARG A N 1
ATOM 536 C CA . ARG A 1 79 ? -25.673 -7.633 9.878 1.00 16.43 71 ARG A CA 1
ATOM 537 C C . ARG A 1 79 ? -25.667 -8.181 8.453 1.00 16.74 71 ARG A C 1
ATOM 538 O O . ARG A 1 79 ? -25.731 -9.397 8.243 1.00 17.95 71 ARG A O 1
ATOM 546 N N . SER A 1 80 ? -25.557 -7.284 7.476 1.00 17.84 72 SER A N 1
ATOM 547 C CA . SER A 1 80 ? -25.425 -7.680 6.083 1.00 18.73 72 SER A CA 1
ATOM 548 C C . SER A 1 80 ? -24.229 -8.607 5.893 1.00 17.13 72 SER A C 1
ATOM 549 O O . SER A 1 80 ? -24.318 -9.608 5.176 1.00 18.36 72 SER A O 1
ATOM 552 N N . GLU A 1 81 ? -23.120 -8.284 6.556 1.00 16.46 73 GLU A N 1
ATOM 553 C CA . GLU A 1 81 ? -21.921 -9.120 6.477 1.00 18.09 73 GLU A CA 1
ATOM 554 C C . GLU A 1 81 ? -22.163 -10.516 7.042 1.00 16.18 73 GLU A C 1
ATOM 555 O O . GLU A 1 81 ? -21.674 -11.500 6.499 1.00 17.46 73 GLU A O 1
ATOM 561 N N . VAL A 1 82 ? -22.912 -10.597 8.135 1.00 15.62 74 VAL A N 1
ATOM 562 C CA . VAL A 1 82 ? -23.276 -11.887 8.717 1.00 15.72 74 VAL A CA 1
ATOM 563 C C . VAL A 1 82 ? -24.009 -12.735 7.687 1.00 14.88 74 VAL A C 1
ATOM 564 O O . VAL A 1 82 ? -23.679 -13.911 7.479 1.00 15.98 74 VAL A O 1
ATOM 568 N N . GLY A 1 83 ? -25.007 -12.138 7.038 1.00 15.31 75 GLY A N 1
ATOM 569 C CA . GLY A 1 83 ? -25.759 -12.847 6.019 1.00 16.75 75 GLY A CA 1
ATOM 570 C C . GLY A 1 83 ? -24.930 -13.297 4.828 1.00 16.36 75 GLY A C 1
ATOM 571 O O . GLY A 1 83 ? -25.131 -14.390 4.293 1.00 19.23 75 GLY A O 1
ATOM 572 N N . ARG A 1 84 ? -23.993 -12.455 4.408 1.00 16.81 76 ARG A N 1
ATOM 573 C CA A ARG A 1 84 ? -23.162 -12.754 3.244 0.51 17.77 76 ARG A CA 1
ATOM 574 C CA B ARG A 1 84 ? -23.184 -12.772 3.240 0.49 17.13 76 ARG A CA 1
ATOM 575 C C . ARG A 1 84 ? -22.147 -13.847 3.550 1.00 17.21 76 ARG A C 1
ATOM 576 O O . ARG A 1 84 ? -21.853 -14.684 2.694 1.00 19.69 76 ARG A O 1
ATOM 591 N N . PHE A 1 85 ? -21.617 -13.836 4.775 1.00 16.87 77 PHE A N 1
ATOM 592 C CA . PHE A 1 85 ? -20.765 -14.933 5.247 1.00 16.22 77 PHE A CA 1
ATOM 593 C C . PHE A 1 85 ? -21.547 -16.230 5.148 1.00 16.99 77 PHE A C 1
ATOM 594 O O . PHE A 1 85 ? -21.058 -17.229 4.619 1.00 18.66 77 PHE A O 1
ATOM 602 N N . TYR A 1 86 ? -22.766 -16.216 5.671 1.00 16.22 78 TYR A N 1
ATOM 603 C CA . TYR A 1 86 ? -23.551 -17.433 5.739 1.00 16.93 78 TYR A CA 1
ATOM 604 C C . TYR A 1 86 ? -23.816 -17.993 4.346 1.00 17.95 78 TYR A C 1
ATOM 605 O O . TYR A 1 86 ? -23.589 -19.179 4.098 1.00 19.10 78 TYR A O 1
ATOM 614 N N . GLU A 1 87 ? -24.296 -17.147 3.438 1.00 18.51 79 GLU A N 1
ATOM 615 C CA . GLU A 1 87 ? -24.582 -17.581 2.069 1.00 20.74 79 GLU A CA 1
ATOM 616 C C . GLU A 1 87 ? -23.341 -18.156 1.394 1.00 19.97 79 GLU A C 1
ATOM 617 O O . GLU A 1 87 ? -23.392 -19.216 0.760 1.00 21.08 79 GLU A O 1
ATOM 623 N N . ALA A 1 88 ? -22.218 -17.463 1.546 1.00 18.75 80 ALA A N 1
ATOM 624 C CA . ALA A 1 88 ? -20.982 -17.895 0.898 1.00 19.45 80 ALA A CA 1
ATOM 625 C C . ALA A 1 88 ? -20.465 -19.200 1.502 1.00 18.82 80 ALA A C 1
ATOM 626 O O . ALA A 1 88 ? -19.994 -20.081 0.774 1.00 22.11 80 ALA A O 1
ATOM 628 N N . ALA A 1 89 ? -20.562 -19.327 2.823 1.00 19.36 81 ALA A N 1
ATOM 629 C CA . ALA A 1 89 ? -20.075 -20.520 3.513 1.00 19.49 81 ALA A CA 1
ATOM 630 C C . ALA A 1 89 ? -20.912 -21.745 3.155 1.00 19.72 81 ALA A C 1
ATOM 631 O O . ALA A 1 89 ? -20.375 -22.825 2.917 1.00 20.67 81 ALA A O 1
ATOM 633 N N . ILE A 1 90 ? -22.230 -21.574 3.114 1.00 19.93 82 ILE A N 1
ATOM 634 C CA . ILE A 1 90 ? -23.125 -22.657 2.711 1.00 22.21 82 ILE A CA 1
ATOM 635 C C . ILE A 1 90 ? -22.846 -23.076 1.267 1.00 22.11 82 ILE A C 1
ATOM 636 O O . ILE A 1 90 ? -22.768 -24.276 0.954 1.00 24.13 82 ILE A O 1
ATOM 641 N N . ALA A 1 91 ? -22.696 -22.089 0.387 1.00 23.26 83 ALA A N 1
ATOM 642 C CA . ALA A 1 91 ? -22.478 -22.362 -1.033 1.00 23.49 83 ALA A CA 1
ATOM 643 C C . ALA A 1 91 ? -21.177 -23.117 -1.263 1.00 24.07 83 ALA A C 1
ATOM 644 O O . ALA A 1 91 ? -21.058 -23.901 -2.211 1.00 25.91 83 ALA A O 1
ATOM 646 N N . ALA A 1 92 ? -20.214 -22.894 -0.375 1.00 24.55 84 ALA A N 1
ATOM 647 C CA . ALA A 1 92 ? -18.906 -23.534 -0.476 1.00 26.38 84 ALA A CA 1
ATOM 648 C C . ALA A 1 92 ? -18.889 -24.923 0.161 1.00 26.09 84 ALA A C 1
ATOM 649 O O . ALA A 1 92 ? -17.855 -25.578 0.198 1.00 29.75 84 ALA A O 1
ATOM 651 N N . GLY A 1 93 ? -20.032 -25.373 0.667 1.00 25.14 85 GLY A N 1
ATOM 652 C CA . GLY A 1 93 ? -20.120 -26.711 1.222 1.00 26.52 85 GLY A CA 1
ATOM 653 C C . GLY A 1 93 ? -20.198 -26.783 2.735 1.00 26.29 85 GLY A C 1
ATOM 654 O O . GLY A 1 93 ? -20.223 -27.873 3.309 1.00 29.00 85 GLY A O 1
ATOM 655 N N . GLY A 1 94 ? -20.225 -25.628 3.391 1.00 20.72 86 GLY A N 1
ATOM 656 C CA . GLY A 1 94 ? -20.450 -25.603 4.822 1.00 21.45 86 GLY A CA 1
ATOM 657 C C . GLY A 1 94 ? -21.809 -26.177 5.179 1.00 19.35 86 GLY A C 1
ATOM 658 O O . GLY A 1 94 ? -22.748 -26.122 4.378 1.00 24.41 86 GLY A O 1
ATOM 659 N N . ARG A 1 95 ? -21.923 -26.738 6.377 1.00 19.69 87 ARG A N 1
ATOM 660 C CA . ARG A 1 95 ? -23.204 -27.267 6.847 1.00 19.25 87 ARG A CA 1
ATOM 661 C C . ARG A 1 95 ? -23.874 -26.298 7.817 1.00 17.04 87 ARG A C 1
ATOM 662 O O . ARG A 1 95 ? -23.232 -25.759 8.716 1.00 17.64 87 ARG A O 1
ATOM 670 N N . ASP A 1 96 ? -25.170 -26.078 7.635 1.00 18.25 88 ASP A N 1
ATOM 671 C CA . ASP A 1 96 ? -25.910 -25.172 8.507 1.00 16.76 88 ASP A CA 1
ATOM 672 C C . ASP A 1 96 ? -25.791 -25.573 9.974 1.00 16.25 88 ASP A C 1
ATOM 673 O O . ASP A 1 96 ? -25.953 -26.744 10.318 1.00 17.70 88 ASP A O 1
ATOM 678 N N . ASN A 1 97 ? -25.520 -24.593 10.833 1.00 14.07 89 ASN A N 1
ATOM 679 C CA . ASN A 1 97 ? -25.628 -24.789 12.273 1.00 13.80 89 ASN A CA 1
ATOM 680 C C . ASN A 1 97 ? -26.372 -23.622 12.931 1.00 13.64 89 ASN A C 1
ATOM 681 O O . ASN A 1 97 ? -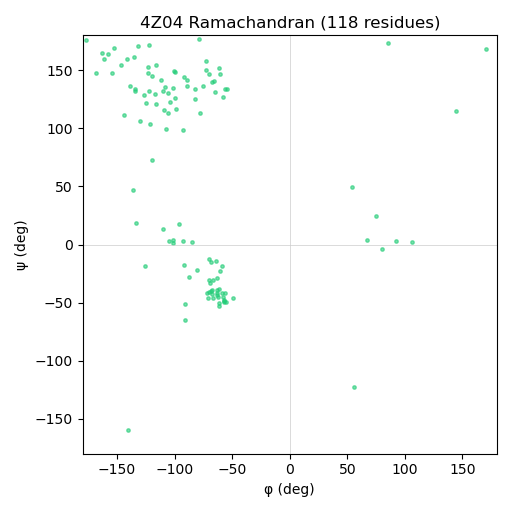26.280 -23.430 14.135 1.00 14.44 89 ASN A O 1
ATOM 686 N N . GLY A 1 98 ? -27.115 -22.856 12.135 1.00 14.83 90 GLY A N 1
ATOM 687 C CA . GLY A 1 98 ? -27.883 -21.731 12.654 1.00 15.49 90 GLY A CA 1
ATOM 688 C C . GLY A 1 98 ? -27.934 -20.565 11.682 1.00 14.64 90 GLY A C 1
ATOM 689 O O . GLY A 1 98 ? -26.911 -19.940 11.394 1.00 14.88 90 GLY A O 1
ATOM 690 N N . LYS A 1 99 ? -29.128 -20.262 11.183 1.00 15.73 91 LYS A N 1
ATOM 691 C CA . LYS A 1 99 ? -29.303 -19.249 10.151 1.00 15.55 91 LYS A CA 1
ATOM 692 C C . LYS A 1 99 ? -29.109 -17.838 10.704 1.00 15.25 91 LYS A C 1
ATOM 693 O O . LYS A 1 99 ? -29.242 -17.622 11.916 1.00 15.69 91 LYS A O 1
ATOM 699 N N . PRO A 1 100 ? -28.799 -16.870 9.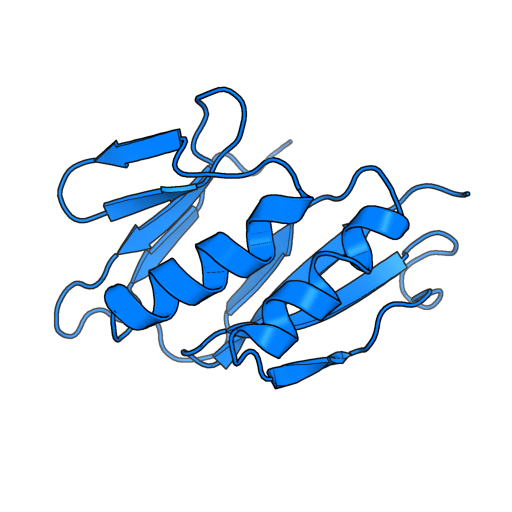818 1.00 15.69 92 PRO A N 1
ATOM 700 C CA . PRO A 1 100 ? -28.644 -15.487 10.274 1.00 15.72 92 PRO A CA 1
ATOM 701 C C . PRO A 1 100 ? -29.876 -14.997 11.024 1.00 15.60 92 PRO A C 1
ATOM 702 O O . PRO A 1 100 ? -31.020 -15.209 10.596 1.00 17.20 92 PRO A O 1
ATOM 706 N N . GLY A 1 101 ? -29.640 -14.361 12.159 1.00 14.22 93 GLY A N 1
ATOM 707 C CA . GLY A 1 101 ? -30.733 -13.841 12.952 1.00 14.89 93 GLY A CA 1
ATOM 708 C C . GLY A 1 101 ? -30.304 -13.359 14.319 1.00 13.73 93 GLY A C 1
ATOM 709 O O . GLY A 1 101 ? -29.175 -13.595 14.752 1.00 14.54 93 GLY A O 1
ATOM 710 N N . LEU A 1 102 ? -31.208 -12.660 14.990 1.00 15.94 94 LEU A N 1
ATOM 711 C CA . LEU A 1 102 ? -30.968 -12.220 16.352 1.00 14.61 94 LEU A CA 1
ATOM 712 C C . LEU A 1 102 ? -30.866 -13.419 17.299 1.00 13.98 94 LEU A C 1
ATOM 713 O O . LEU A 1 102 ? -31.607 -14.405 17.158 1.00 16.64 94 LEU A O 1
ATOM 718 N N . ARG A 1 103 ? -29.934 -13.339 18.247 1.00 13.94 95 ARG A N 1
ATOM 719 C CA . ARG A 1 103 ? -29.819 -14.320 19.330 1.00 13.29 95 ARG A CA 1
ATOM 720 C C . ARG A 1 103 ? -29.995 -13.566 20.654 1.00 13.90 95 ARG A C 1
ATOM 721 O O . ARG A 1 103 ? -29.030 -13.351 21.389 1.00 15.07 95 ARG A O 1
ATOM 729 N N . PRO A 1 104 ? -31.232 -13.137 20.958 1.00 15.00 96 PRO A N 1
ATOM 730 C CA . PRO A 1 104 ? -31.425 -12.246 22.106 1.00 16.71 96 PRO A CA 1
ATOM 731 C C . PRO A 1 104 ? -31.170 -12.916 23.454 1.00 18.44 96 PRO A C 1
ATOM 732 O O . PRO A 1 104 ? -31.020 -12.210 24.464 1.00 19.99 96 PRO A O 1
ATOM 736 N N . HIS A 1 105 ? -31.118 -14.246 23.479 1.00 17.42 97 HIS A N 1
ATOM 737 C CA . HIS A 1 105 ? -30.772 -14.960 24.705 1.00 17.62 97 HIS A CA 1
ATOM 738 C C . HIS A 1 105 ? -29.292 -14.770 25.073 1.00 16.50 97 HIS A C 1
ATOM 739 O O . HIS A 1 105 ? -28.875 -15.115 26.173 1.00 20.37 97 HIS A O 1
ATOM 746 N N . TYR A 1 106 ? -28.503 -14.229 24.146 1.00 15.62 98 TYR A N 1
ATOM 747 C CA . TYR A 1 106 ? -27.127 -13.833 24.453 1.00 15.24 98 TYR A CA 1
ATOM 748 C C . TYR A 1 106 ? -27.130 -12.360 24.907 1.00 17.43 98 TYR A C 1
ATOM 749 O O . TYR A 1 106 ? -26.838 -12.055 26.068 1.00 20.72 98 TYR A O 1
ATOM 758 N N . HIS A 1 107 ? -27.493 -11.455 24.004 1.00 15.98 99 HIS A N 1
ATOM 759 C CA . HIS A 1 107 ? -27.794 -10.067 24.388 1.00 15.34 99 HIS A CA 1
ATOM 760 C C . HIS A 1 107 ? -28.690 -9.442 23.311 1.00 15.71 99 HIS A C 1
ATOM 761 O O . HIS A 1 107 ? -28.801 -9.992 22.218 1.00 15.35 99 HIS A O 1
ATOM 768 N N . PRO A 1 108 ? -29.356 -8.311 23.612 1.00 14.87 100 PRO A N 1
ATOM 769 C CA . PRO A 1 108 ? -30.408 -7.853 22.689 1.00 14.13 100 PRO A CA 1
ATOM 770 C C . PRO A 1 108 ? -29.954 -7.532 21.260 1.00 14.55 100 PRO A C 1
ATOM 771 O O . PRO A 1 108 ? -30.790 -7.548 20.357 1.00 16.08 100 PRO A O 1
ATOM 775 N N . ASP A 1 109 ? -28.668 -7.239 21.056 1.00 15.12 101 ASP A N 1
ATOM 776 C CA . ASP A 1 109 ? -28.193 -6.847 19.728 1.00 14.54 101 ASP A CA 1
ATOM 777 C C . ASP A 1 109 ? -27.304 -7.902 19.070 1.00 14.32 101 ASP A C 1
ATOM 778 O O . ASP A 1 109 ? -26.641 -7.621 18.070 1.00 17.04 101 ASP A O 1
ATOM 783 N N . TYR A 1 110 ? -27.299 -9.111 19.620 1.00 13.87 102 TYR A N 1
ATOM 784 C CA . TYR A 1 110 ? -26.421 -10.170 19.125 1.00 14.07 102 TYR A CA 1
ATOM 785 C C . TYR A 1 110 ? -27.033 -10.753 17.853 1.00 12.82 102 TYR A C 1
ATOM 786 O O . TYR A 1 110 ? -28.115 -11.340 17.895 1.00 15.64 102 TYR A O 1
ATOM 795 N N . TYR A 1 111 ? -26.371 -10.554 16.718 1.00 14.49 103 TYR A N 1
ATOM 796 C CA . TYR A 1 111 ? -26.885 -11.027 15.435 1.00 13.38 103 TYR A CA 1
ATOM 797 C C . TYR A 1 111 ? -25.807 -11.893 14.796 1.00 13.70 103 TYR A C 1
ATOM 798 O O . TYR A 1 111 ? -24.682 -11.439 14.605 1.00 14.34 103 TYR A O 1
ATOM 807 N N . ALA A 1 112 ? -26.136 -13.143 14.497 1.00 13.61 104 ALA A N 1
ATOM 808 C CA . ALA A 1 112 ? -25.103 -14.094 14.117 1.00 13.74 104 ALA A CA 1
ATOM 809 C C . ALA A 1 112 ? -25.616 -15.192 13.206 1.00 13.01 104 ALA A C 1
ATOM 810 O O . ALA A 1 112 ? -26.823 -15.321 12.997 1.00 15.40 104 ALA A O 1
ATOM 812 N N . ALA A 1 113 ? -24.684 -15.962 12.651 1.00 13.24 105 ALA A N 1
ATOM 813 C CA . ALA A 1 113 ? -24.983 -17.163 11.870 1.00 12.51 105 ALA A CA 1
ATOM 814 C C . ALA A 1 113 ? -23.853 -18.152 12.123 1.00 13.00 105 ALA A C 1
ATOM 815 O O . ALA A 1 113 ? -22.727 -17.743 12.442 1.00 13.77 105 ALA A O 1
ATOM 817 N N . PHE A 1 114 ? -24.146 -19.440 11.960 1.00 13.54 106 PHE A N 1
ATOM 818 C CA . PHE A 1 114 ? -23.221 -20.513 12.315 1.00 13.46 106 PHE A CA 1
ATOM 819 C C . PHE A 1 114 ? -23.172 -21.540 11.190 1.00 13.95 106 PHE A C 1
ATOM 820 O O . PHE A 1 114 ? -24.216 -21.991 10.707 1.00 14.42 106 PHE A O 1
ATOM 828 N N . VAL A 1 115 ? -21.958 -21.920 10.785 1.00 14.58 107 VAL A N 1
ATOM 829 C CA . VAL A 1 115 ? -21.743 -22.901 9.718 1.00 15.74 107 VAL A CA 1
ATOM 830 C C . VAL A 1 115 ? -20.605 -23.825 10.123 1.00 14.47 107 VAL A C 1
ATOM 831 O O . VAL A 1 115 ? -19.587 -23.361 10.630 1.00 16.61 107 VAL A O 1
ATOM 835 N N . LEU A 1 116 ? -20.764 -25.129 9.899 1.00 15.56 108 LEU A N 1
ATOM 836 C CA . LEU A 1 116 ? -19.685 -26.075 10.176 1.00 15.31 108 LEU A CA 1
ATOM 837 C C . LEU A 1 116 ? -18.697 -26.104 9.023 1.00 17.31 108 LEU A C 1
ATOM 838 O O . LEU A 1 116 ? -19.084 -26.170 7.853 1.00 19.73 108 LEU A O 1
ATOM 843 N N . ASP A 1 117 ? -17.413 -26.053 9.361 1.00 17.10 109 ASP A N 1
ATOM 844 C CA . ASP A 1 117 ? -16.375 -26.115 8.340 1.00 17.76 109 ASP A CA 1
ATOM 845 C C . ASP A 1 117 ? -16.177 -27.578 7.890 1.00 18.76 109 ASP A C 1
ATOM 846 O O . ASP A 1 117 ? -16.856 -28.474 8.403 1.00 20.18 109 ASP A O 1
ATOM 851 N N . PRO A 1 118 ? -15.297 -27.827 6.905 1.00 19.60 110 PRO A N 1
ATOM 852 C CA . PRO A 1 118 ? -15.147 -29.213 6.437 1.00 22.11 110 PRO A CA 1
ATOM 853 C C . PRO A 1 118 ? -14.715 -30.231 7.496 1.00 22.29 110 PRO A C 1
ATOM 854 O O . PRO A 1 118 ? -14.892 -31.445 7.281 1.00 24.89 110 PRO A O 1
ATOM 858 N N . ASP A 1 119 ? -14.160 -29.756 8.608 1.00 20.82 111 ASP A N 1
ATOM 859 C CA . ASP A 1 119 ? -13.725 -30.641 9.688 1.00 20.11 111 ASP A CA 1
ATOM 860 C C . ASP A 1 119 ? -14.719 -30.670 10.846 1.00 19.91 111 ASP A C 1
ATOM 861 O O . ASP A 1 119 ? -14.455 -31.296 11.871 1.00 22.93 111 ASP A O 1
ATOM 866 N N . GLY A 1 120 ? -15.848 -29.982 10.683 1.00 18.15 112 GLY A N 1
ATOM 867 C CA . GLY A 1 120 ? -16.907 -29.989 11.676 1.00 17.49 112 GLY A CA 1
ATOM 868 C C . GLY A 1 120 ? -16.839 -28.880 12.709 1.00 15.50 112 GLY A C 1
ATOM 869 O O . GLY A 1 120 ? -17.655 -28.843 13.630 1.00 17.72 112 GLY A O 1
ATOM 870 N N . HIS A 1 121 ? -15.865 -27.980 12.579 1.00 15.04 113 HIS A N 1
ATOM 871 C CA . HIS A 1 121 ? -15.732 -26.884 13.529 1.00 14.80 113 HIS A CA 1
ATOM 872 C C . HIS A 1 121 ? -16.861 -25.882 13.366 1.00 14.85 113 HIS A C 1
ATOM 873 O O . HIS A 1 121 ? -17.367 -25.683 12.266 1.00 15.90 113 HIS A O 1
ATOM 880 N N . ASN A 1 122 ? -17.258 -25.280 14.480 1.00 14.48 114 ASN A N 1
ATOM 881 C CA . ASN A 1 122 ? -18.446 -24.441 14.520 1.00 14.08 114 ASN A CA 1
ATOM 882 C C . ASN A 1 122 ? -18.040 -22.983 14.266 1.00 15.02 114 ASN A C 1
ATOM 883 O O . ASN A 1 122 ? -17.562 -22.294 15.177 1.00 14.25 114 ASN A O 1
ATOM 888 N N . ILE A 1 123 ? -18.207 -22.536 13.020 1.00 14.63 115 ILE A N 1
ATOM 889 C CA . ILE A 1 123 ? -17.728 -21.220 12.599 1.00 13.82 115 ILE A CA 1
ATOM 890 C C . ILE A 1 123 ? -18.864 -20.218 12.584 1.00 13.48 115 ILE A C 1
ATOM 891 O O . ILE A 1 123 ? -19.903 -20.435 11.953 1.00 14.76 115 ILE A O 1
ATOM 896 N N . GLU A 1 124 ? -18.652 -19.114 13.286 1.00 14.13 116 GLU A N 1
ATOM 897 C CA . GLU A 1 124 ? -19.679 -18.103 13.475 1.00 13.22 116 GLU A CA 1
ATOM 898 C C . GLU A 1 124 ? -19.182 -16.763 12.971 1.00 14.24 116 GLU A C 1
ATOM 899 O O . GLU A 1 124 ? -17.982 -16.467 13.043 1.00 14.88 116 GLU A O 1
ATOM 905 N N . VAL A 1 125 ? -20.103 -15.957 12.453 1.00 14.21 117 VAL A N 1
ATOM 906 C CA . VAL A 1 125 ? -19.845 -14.531 12.267 1.00 14.81 117 VAL A CA 1
ATOM 907 C C . VAL A 1 125 ? -20.923 -13.781 13.039 1.00 15.78 117 VAL A C 1
ATOM 908 O O . VAL A 1 125 ? -22.106 -14.111 12.946 1.00 15.40 117 VAL A O 1
ATOM 912 N N . VAL A 1 126 ? -20.501 -12.795 13.819 1.00 14.45 118 VAL A N 1
ATOM 913 C CA . VAL A 1 126 ? -21.388 -12.115 14.750 1.00 14.30 118 VAL A CA 1
ATOM 914 C C . VAL A 1 126 ? -21.220 -10.608 14.668 1.00 15.02 118 VAL A C 1
ATOM 915 O O . VAL A 1 126 ? -20.098 -10.102 14.647 1.00 15.46 118 VAL A O 1
ATOM 919 N N . CYS A 1 127 ? -22.342 -9.902 14.610 1.00 15.15 119 CYS A N 1
ATOM 920 C CA . CYS A 1 127 ? -22.358 -8.464 14.815 1.00 15.42 119 CYS A CA 1
ATOM 921 C C . CYS A 1 127 ? -23.016 -8.193 16.166 1.00 14.66 119 CYS A C 1
ATOM 922 O O . CYS A 1 127 ? -24.051 -8.799 16.489 1.00 16.95 119 CYS A O 1
ATOM 925 N N . HIS A 1 128 ? -22.429 -7.293 16.958 1.00 14.84 120 HIS A N 1
ATOM 926 C CA . HIS A 1 128 ? -22.946 -6.997 18.300 1.00 15.48 120 HIS A CA 1
ATOM 927 C C . HIS A 1 128 ? -23.679 -5.659 18.373 1.00 17.23 120 HIS A C 1
ATOM 928 O O . HIS A 1 128 ? -24.108 -5.257 19.455 1.00 18.20 120 HIS A O 1
ATOM 935 N N . LEU A 1 129 ? -23.809 -4.974 17.237 1.00 17.18 121 LEU A N 1
ATOM 936 C CA . LEU A 1 129 ? -24.314 -3.600 17.204 1.00 18.80 121 LEU A CA 1
ATOM 937 C C . LEU A 1 129 ? -25.782 -3.528 16.818 1.00 18.40 121 LEU A C 1
ATOM 938 O O . LEU A 1 129 ? -26.265 -4.349 16.043 1.00 19.72 121 LEU A O 1
ATOM 943 N N . PRO A 1 130 ? -26.500 -2.532 17.352 1.00 17.75 122 PRO A N 1
ATOM 944 C CA . PRO A 1 130 ? -27.876 -2.334 16.888 1.00 17.13 122 PRO A CA 1
ATOM 945 C C . PRO A 1 130 ? -27.907 -1.739 15.479 1.00 17.81 122 PRO A C 1
ATOM 946 O O . PRO A 1 130 ? -26.991 -0.993 15.096 1.00 21.50 122 PRO A O 1
ATOM 950 N N . GLU A 1 131 ? -28.951 -2.071 14.725 1.00 20.37 123 GLU A N 1
ATOM 951 C CA . GLU A 1 131 ? -29.149 -1.566 13.370 1.00 22.51 123 GLU A CA 1
ATOM 952 C C . GLU A 1 131 ? -30.617 -1.288 13.137 1.00 23.92 123 GLU A C 1
ATOM 953 O O . GLU A 1 131 ? -30.965 -0.520 12.242 1.00 25.46 123 GLU A O 1
#

Organism: Brucella abortus (strain 2308) (NCBI:txid359391)

Foldseek 3Di:
DPQQADEFEDADCVLQLLLCQQLCV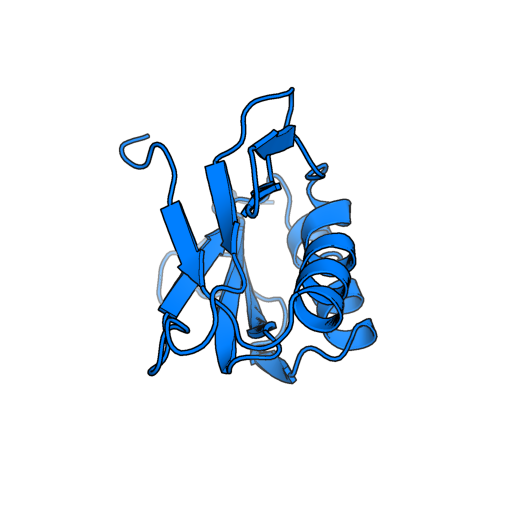LQQKDQLDDDPQWTFIDHPSRGHYIYGHPPPGGDADAAEDEAEHADLVSQQSSQVRNVVSPWAFPAHWDDPCVVPRQWTKGWTAGPRGYTYMYIYRDHD

Solvent-accessible surface area: 6790 Å² total; per-residue (Å²): 151,186,130,112,111,54,52,20,34,2,65,62,39,78,124,0,88,59,2,0,60,33,0,0,70,27,8,58,24,33,81,25,85,71,124,77,84,127,7,0,2,8,118,106,54,52,29,100,6,36,1,4,42,127,102,90,41,92,71,136,56,112,55,93,16,50,24,85,6,47,57,52,65,38,0,21,118,0,26,133,28,0,63,93,46,59,9,120,75,72,19,144,44,17,78,35,80,136,126,61,104,44,30,44,0,0,22,0,39,1,49,37,16,0,27,0,1,0,9,0,91,100,94,145

Sequence (124 aa):
HMLDHIGFNIADMKKSRAFYDAALSPLGIGHHAMEFGDWVGYG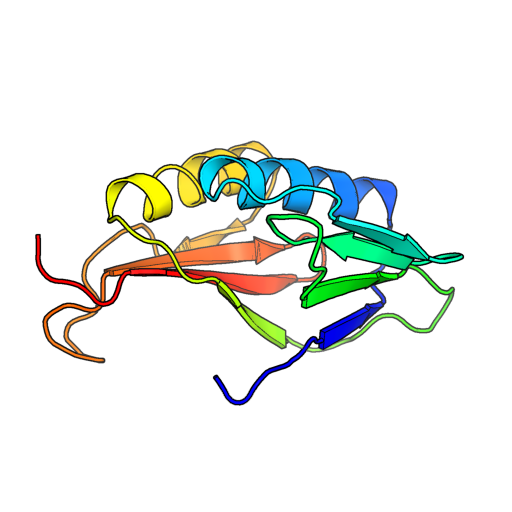RRNGKPEFWIGAQKGAKLEGVLHVAFSSAGTRSEVGRRFYEAAIAAGGRDNGKPGLRPHYHPDYYAAFVLDPDGHNIEVVCHLPE

B-factor: mean 25.51, std 10.86, range [12.51, 58.37]

Secondary structure (DSSP, 8-state):
-----EEEE-S-HHHHHHHHHHHHGGGT-EEEE--TTEEEEEETTEEEEEEE--TT----S--EEEEE-SSHHHHHHHHHHHHHTTPEESS-SEE-TTT-TT-EEEEEE-TT--EEEEEE-S--

Radius of gyration: 14.08 Å; Cα contacts (8 Å, |Δi|>4): 265; chains: 1; bounding box: 37×35×26 Å

Nearest PDB structures (foldseek):
  4z04-assembly1_A-2  TM=1.008E+00  e=1.429E-29  Brucella abortus 2308
  3ct8-assembly1_A-2  TM=7.247E-01  e=1.095E-07  Halalkalibacterium halodurans C-125
  6a4z-assembly1_B  TM=7.069E-01  e=6.376E-06  Streptomyces chartreusis
  1xqa-assembly1_A  TM=6.946E-01  e=1.383E-05  Bacillus cereus ATCC 14579
  3huh-assembly2_C  TM=6.946E-01  e=3.714E-04  Salmonella enterica subsp. enterica serovar Typhimurium

InterPro domains:
  IPR004360 Glyoxalase/fosfomycin resistance/dioxygenase domain [PF00903] (2-117)
  IPR029068 Glyoxalase/Bleomycin resistance protein/Dihydroxybiphenyl dioxygenase [G3DSA:3.10.180.10] (1-123)
  IPR029068 Glyoxalase/Bleomycin resistance protein/Dihydroxybiphenyl dioxygenase [SSF54593] (2-122)
  IPR037523 Vicinal oxygen chelate (VOC), core domain [PS51819] (1-120)

CATH classification: 3.10.180.10